Protein AF-A0A396GZ53-F1 (afdb_monomer_lite)

pLDDT: mean 73.17, std 22.48, range [26.58, 95.31]

Foldseek 3Di:
DDDDPPPPCPDCVVVVPDPLDPPPPQDDDDDDDPRFGKDWLQDEPQKTWIWTDDCFKIWIWIARSVVRDIDDTFEMDTDNADKHKHWYADPVVRWIKMWIAGPVVRWIWMDTPVVSYIDTDDHDPPPPPPPDD

Radius of gyration: 17.31 Å; chains: 1; bounding box: 34×43×54 Å

Organism: Medicago truncatula (NCBI:txid3880)

Sequence (133 aa):
MNSRLMVNYLPISSLVGHSLITLGNNHILNEEEEEDRFFIVGSCNGLVCLVGNSDLERWLYFYIPATRTLSKKLGTFTDKYRNMFGFGYDTLTDTYKVVNFCATSRDARIFSLGDNIWKSIPSFPDNLSSTTN

InterPro domains:
  IPR052361 F-box domain-containing protein [PTHR31790] (30-121)

Structure (mmCIF, N/CA/C/O backbone):
data_AF-A0A396GZ53-F1
#
_entry.id   AF-A0A396GZ53-F1
#
loop_
_atom_site.group_PDB
_atom_site.id
_atom_site.type_symbol
_atom_site.label_atom_id
_atom_site.label_alt_id
_atom_site.label_comp_id
_atom_site.label_asym_id
_atom_site.label_entity_id
_atom_site.label_seq_id
_atom_site.pdbx_PDB_ins_code
_atom_site.Cartn_x
_atom_site.Cartn_y
_atom_site.Cartn_z
_atom_site.occupancy
_atom_site.B_iso_or_equiv
_atom_site.auth_seq_id
_atom_site.auth_comp_id
_atom_site.auth_asym_id
_atom_site.auth_atom_id
_atom_site.pdbx_PDB_model_num
ATOM 1 N N . MET A 1 1 ? -13.530 -20.939 -12.891 1.00 34.03 1 MET A N 1
ATOM 2 C CA . MET A 1 1 ? -14.055 -20.014 -11.863 1.00 34.03 1 MET A CA 1
ATOM 3 C C . MET A 1 1 ? -13.359 -18.681 -12.069 1.00 34.03 1 MET A C 1
ATOM 5 O O . MET A 1 1 ? -12.167 -18.598 -11.823 1.00 34.03 1 MET A O 1
ATOM 9 N N . ASN A 1 2 ? -14.062 -17.694 -12.627 1.00 28.33 2 ASN A N 1
ATOM 10 C CA . ASN A 1 2 ? -13.490 -16.393 -12.985 1.00 28.33 2 ASN A CA 1
ATOM 11 C C . ASN A 1 2 ? -13.714 -15.415 -11.827 1.00 28.33 2 ASN A C 1
ATOM 13 O O . ASN A 1 2 ? -14.823 -14.907 -11.662 1.00 28.33 2 ASN A O 1
ATOM 17 N N . SER A 1 3 ? -12.687 -15.166 -11.017 1.00 30.52 3 SER A N 1
ATOM 18 C CA . SER A 1 3 ? -12.694 -14.101 -10.014 1.00 30.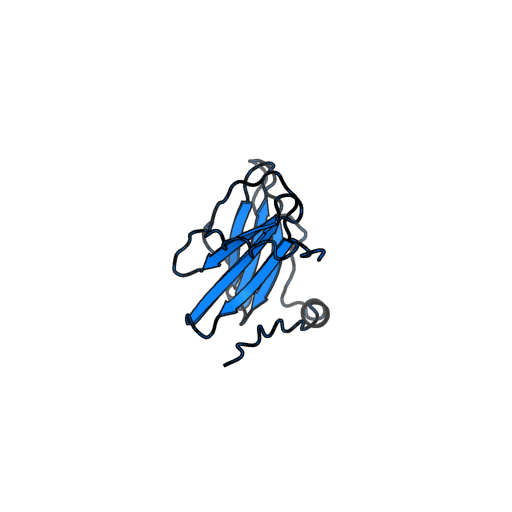52 3 SER A CA 1
ATOM 19 C C . SER A 1 3 ? -12.622 -12.748 -10.727 1.00 30.52 3 SER A C 1
ATOM 21 O O . SER A 1 3 ? -11.582 -12.329 -11.229 1.00 30.52 3 SER A O 1
ATOM 23 N N . ARG A 1 4 ? -13.769 -12.068 -10.824 1.00 26.58 4 ARG A N 1
ATOM 24 C CA . ARG A 1 4 ? -13.847 -10.679 -11.285 1.00 26.58 4 ARG A CA 1
ATOM 25 C C . ARG A 1 4 ? -13.235 -9.777 -10.213 1.00 26.58 4 ARG A C 1
ATOM 27 O O . ARG A 1 4 ? -13.802 -9.647 -9.133 1.00 26.58 4 ARG A O 1
ATOM 34 N N . LEU A 1 5 ? -12.127 -9.112 -10.535 1.00 30.83 5 LEU A N 1
ATOM 35 C CA . LEU A 1 5 ? -11.727 -7.872 -9.868 1.00 30.83 5 LEU A CA 1
ATOM 36 C C . LEU A 1 5 ? -12.853 -6.851 -10.094 1.00 30.83 5 LEU A C 1
ATOM 38 O O . LEU A 1 5 ? -12.938 -6.244 -11.160 1.00 30.83 5 LEU A O 1
ATOM 42 N N . MET A 1 6 ? -13.760 -6.690 -9.127 1.00 31.52 6 MET A N 1
ATOM 43 C CA . MET A 1 6 ? -14.678 -5.550 -9.117 1.00 31.52 6 MET A CA 1
ATOM 44 C C . MET A 1 6 ? -13.874 -4.312 -8.729 1.00 31.52 6 MET A C 1
ATOM 46 O O . MET A 1 6 ? -13.838 -3.907 -7.570 1.00 31.52 6 MET A O 1
ATOM 50 N N . VAL A 1 7 ? -13.215 -3.705 -9.716 1.00 36.62 7 VAL A N 1
ATOM 51 C CA . VAL A 1 7 ? -12.766 -2.318 -9.606 1.00 36.62 7 VAL A CA 1
ATOM 52 C C . VAL A 1 7 ? -14.024 -1.464 -9.719 1.00 36.62 7 VAL A C 1
ATOM 54 O O . VAL A 1 7 ? -14.413 -1.023 -10.798 1.00 36.62 7 VAL A O 1
ATOM 57 N N . ASN A 1 8 ? -14.736 -1.318 -8.603 1.00 33.72 8 ASN A N 1
ATOM 58 C CA . ASN A 1 8 ? -15.844 -0.384 -8.510 1.00 33.72 8 ASN A CA 1
ATOM 59 C C . ASN A 1 8 ? -15.255 1.025 -8.577 1.00 33.72 8 ASN A C 1
ATOM 61 O O . ASN A 1 8 ? -14.900 1.612 -7.559 1.00 33.72 8 ASN A O 1
ATOM 65 N N . TYR A 1 9 ? -15.157 1.565 -9.791 1.00 40.50 9 TYR A N 1
ATOM 66 C CA . TYR A 1 9 ? -15.019 2.995 -10.031 1.00 40.50 9 TYR A CA 1
ATOM 67 C C . TYR A 1 9 ? -16.321 3.689 -9.601 1.00 40.50 9 TYR A C 1
ATOM 69 O O . TYR A 1 9 ? -17.083 4.175 -10.432 1.00 40.50 9 TYR A O 1
ATOM 77 N N . LEU A 1 10 ? -16.623 3.712 -8.300 1.00 41.47 10 LEU A N 1
ATOM 78 C CA . LEU A 1 10 ? -17.539 4.722 -7.788 1.00 41.47 10 LEU A CA 1
ATOM 79 C C . LEU A 1 10 ? -16.769 6.042 -7.827 1.00 41.47 10 LEU A C 1
ATOM 81 O O . LEU A 1 10 ? -15.670 6.125 -7.269 1.00 41.47 10 LEU A O 1
ATOM 85 N N . PRO A 1 11 ? -17.274 7.052 -8.552 1.00 43.06 11 PRO A N 1
ATOM 86 C CA . PRO A 1 11 ? -16.510 8.249 -8.796 1.00 43.06 11 PRO A CA 1
ATOM 87 C C . PRO A 1 11 ? -16.363 8.977 -7.464 1.00 43.06 11 PRO A C 1
ATOM 89 O O . PRO A 1 11 ? -17.338 9.330 -6.799 1.00 43.06 11 PRO A O 1
ATOM 92 N N . ILE A 1 12 ? -15.106 9.210 -7.097 1.00 51.09 12 ILE A N 1
ATOM 93 C CA . ILE A 1 12 ? -14.666 10.020 -5.956 1.00 51.09 12 ILE A CA 1
ATOM 94 C C . ILE A 1 12 ? -15.432 11.361 -5.891 1.00 51.09 12 ILE A C 1
ATOM 96 O O . ILE A 1 12 ? -15.621 11.903 -4.806 1.00 51.09 12 ILE A O 1
ATOM 100 N N . SER A 1 13 ? -15.978 11.850 -7.012 1.00 44.47 13 SER A N 1
ATOM 101 C CA . SER A 1 13 ? -16.821 13.049 -7.078 1.00 44.47 13 SER A CA 1
ATOM 102 C C . SER A 1 13 ? -18.039 13.028 -6.145 1.00 44.47 13 SER A C 1
ATOM 104 O O . SER A 1 13 ? -18.367 14.070 -5.584 1.00 44.47 13 SER A O 1
ATOM 106 N N . SER A 1 14 ? -18.682 11.875 -5.908 1.00 44.75 14 SER A N 1
ATOM 107 C CA . SER A 1 14 ? -19.825 11.806 -4.980 1.00 44.75 14 SER A CA 1
ATOM 108 C C . SER A 1 14 ? -19.403 11.925 -3.513 1.00 44.75 14 SER A C 1
ATOM 110 O O . SER A 1 14 ? -20.210 12.332 -2.681 1.00 44.75 14 SER A O 1
ATOM 112 N N . LEU A 1 15 ? -18.154 11.573 -3.191 1.00 46.69 15 LEU A N 1
ATOM 113 C CA . LEU A 1 15 ? -17.593 11.674 -1.842 1.00 46.69 15 LEU A CA 1
ATOM 114 C C . LEU A 1 15 ? -17.025 13.076 -1.568 1.00 46.69 15 LEU A C 1
ATOM 116 O O . LEU A 1 15 ? -17.047 13.534 -0.433 1.00 46.69 15 LEU A O 1
ATOM 120 N N . VAL A 1 16 ? -16.564 13.768 -2.615 1.00 51.94 16 VAL A N 1
ATOM 121 C CA . VAL A 1 16 ? -16.063 15.154 -2.558 1.00 51.94 16 VAL A CA 1
ATOM 122 C C . VAL A 1 16 ? -17.197 16.169 -2.333 1.00 51.94 16 VAL A C 1
ATOM 124 O O . VAL A 1 16 ? -16.957 17.245 -1.796 1.00 51.94 16 VAL A O 1
ATOM 127 N N . GLY A 1 17 ? -18.443 15.830 -2.686 1.00 42.44 17 GLY A N 1
ATOM 128 C CA . GLY A 1 17 ? -19.607 16.710 -2.513 1.00 42.44 17 GLY A CA 1
ATOM 129 C C . GLY A 1 17 ? -20.157 16.813 -1.084 1.00 42.44 17 GLY A C 1
ATOM 130 O O . GLY A 1 17 ? -20.976 17.688 -0.815 1.00 42.44 17 GLY A O 1
ATOM 131 N N . HIS A 1 18 ? -19.733 15.946 -0.159 1.00 41.75 18 HIS A N 1
ATOM 132 C CA . HIS A 1 18 ? -20.178 15.973 1.234 1.00 41.75 18 HIS A CA 1
ATOM 133 C C . HIS A 1 18 ? -18.996 16.277 2.156 1.00 41.75 18 HIS A C 1
ATOM 135 O O . HIS A 1 18 ? -18.033 15.519 2.238 1.00 41.75 18 HIS A O 1
ATOM 141 N N . SER A 1 19 ? -19.115 17.381 2.894 1.00 46.03 19 SER A N 1
ATOM 142 C CA . SER A 1 19 ? -18.125 17.989 3.798 1.00 46.03 19 SER A CA 1
ATOM 143 C C . SER A 1 19 ? -17.716 17.137 5.025 1.00 46.03 19 SER A C 1
ATOM 145 O O . SER A 1 19 ? -17.343 17.683 6.061 1.00 46.03 19 SER A O 1
ATOM 147 N N . LEU A 1 20 ? -17.790 15.804 4.943 1.00 39.72 20 LEU A N 1
ATOM 148 C CA . LEU A 1 20 ? -17.333 14.861 5.973 1.00 39.72 20 LEU A CA 1
ATOM 149 C C . LEU A 1 20 ? -15.912 14.339 5.721 1.00 39.72 20 LEU A C 1
ATOM 151 O O . LEU A 1 20 ? -15.305 13.769 6.625 1.00 39.72 20 LEU A O 1
ATOM 155 N N . ILE A 1 21 ? -15.361 14.571 4.528 1.00 44.41 21 ILE A N 1
ATOM 156 C CA . ILE A 1 21 ? -13.944 14.358 4.233 1.00 44.41 21 ILE A CA 1
ATOM 157 C C . ILE A 1 21 ? -13.369 15.721 3.873 1.00 44.41 21 ILE A C 1
ATOM 159 O O . ILE A 1 21 ? -13.315 16.104 2.706 1.00 44.41 21 ILE A O 1
ATOM 163 N N . THR A 1 22 ? -12.945 16.477 4.885 1.00 34.84 22 THR A N 1
ATOM 164 C CA . THR A 1 22 ? -11.983 17.552 4.649 1.00 34.84 22 THR A CA 1
ATOM 165 C C . THR A 1 22 ? -10.693 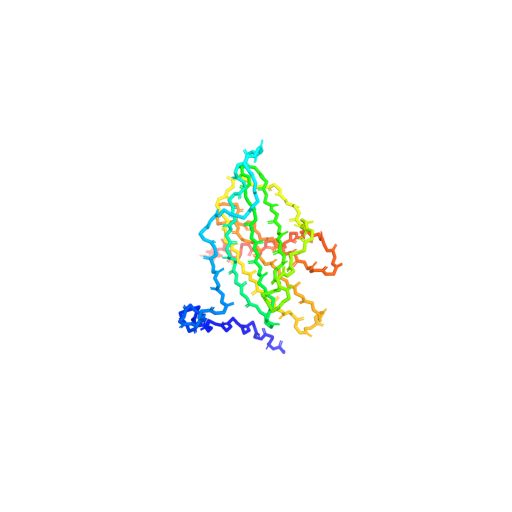16.868 4.223 1.00 34.84 22 THR A C 1
ATOM 167 O O . THR A 1 22 ? -9.893 16.434 5.049 1.00 34.84 22 THR A O 1
ATOM 170 N N . LEU A 1 23 ? -10.537 16.692 2.917 1.00 44.12 23 LEU A N 1
ATOM 171 C CA . LEU A 1 23 ? -9.266 16.389 2.289 1.00 44.12 23 LEU A CA 1
ATOM 172 C C . LEU A 1 23 ? -8.397 17.622 2.539 1.00 44.12 23 LEU A C 1
ATOM 174 O O . LEU A 1 23 ? -8.460 18.602 1.802 1.00 44.12 23 LEU A O 1
ATOM 178 N N . GLY A 1 24 ? -7.696 17.623 3.674 1.00 37.19 24 GLY A N 1
ATOM 179 C CA . GLY A 1 24 ? -6.707 18.643 3.973 1.00 37.19 24 GLY A CA 1
ATOM 180 C C . GLY A 1 24 ? -5.737 18.686 2.804 1.00 37.19 24 GLY A C 1
ATOM 181 O O . GLY A 1 24 ? -5.177 17.653 2.438 1.00 37.19 24 GLY A O 1
ATOM 182 N N . ASN A 1 25 ? -5.620 19.855 2.179 1.00 39.91 25 ASN A N 1
ATOM 183 C CA . ASN A 1 25 ? -4.645 20.127 1.133 1.00 39.91 25 ASN A CA 1
ATOM 184 C C . ASN A 1 25 ? -3.291 19.539 1.539 1.00 39.91 25 ASN A C 1
ATOM 186 O O . ASN A 1 25 ? -2.727 20.023 2.509 1.00 39.91 25 ASN A O 1
ATOM 190 N N . ASN A 1 26 ? -2.831 18.515 0.813 1.00 46.03 26 ASN A N 1
ATOM 191 C CA . ASN A 1 26 ? -1.462 18.028 0.564 1.00 46.03 26 ASN A CA 1
ATOM 192 C C . ASN A 1 26 ? -0.385 18.044 1.676 1.00 46.03 26 ASN A C 1
ATOM 194 O O . ASN A 1 26 ? 0.746 17.675 1.394 1.00 46.03 26 ASN A O 1
ATOM 198 N N . HIS A 1 27 ? -0.697 18.407 2.912 1.00 44.50 27 HIS A N 1
ATOM 199 C CA . HIS A 1 27 ? 0.249 18.597 4.003 1.00 44.50 27 HIS A CA 1
ATOM 200 C C . HIS A 1 27 ? -0.362 17.980 5.252 1.00 44.50 27 HIS A C 1
ATOM 202 O O . HIS A 1 27 ? -1.065 18.629 6.026 1.00 44.50 27 HIS A O 1
ATOM 208 N N . ILE A 1 28 ? -0.149 16.681 5.424 1.00 46.78 28 ILE A N 1
ATOM 209 C CA . ILE A 1 28 ? -0.388 16.035 6.706 1.00 46.78 28 ILE A CA 1
ATOM 210 C C . ILE A 1 28 ? 0.990 15.589 7.185 1.00 46.78 28 ILE A C 1
ATOM 212 O O . ILE A 1 28 ? 1.581 14.706 6.572 1.00 46.78 28 ILE A O 1
ATOM 216 N N . LEU A 1 29 ? 1.415 16.223 8.288 1.00 38.41 29 LEU A N 1
ATOM 217 C CA . LEU A 1 29 ? 2.580 15.988 9.161 1.00 38.41 29 LEU A CA 1
ATOM 218 C C . LEU A 1 29 ? 3.767 16.975 8.998 1.00 38.41 29 LEU A C 1
ATOM 220 O O . LEU A 1 29 ? 4.655 16.756 8.196 1.00 38.41 29 LEU A O 1
ATOM 224 N N . ASN A 1 30 ? 3.727 18.027 9.834 1.00 34.34 30 ASN A N 1
ATOM 225 C CA . ASN A 1 30 ? 4.785 18.813 10.510 1.00 34.34 30 ASN A CA 1
ATOM 226 C C . ASN A 1 30 ? 6.059 19.308 9.773 1.00 34.34 30 ASN A C 1
ATOM 228 O O . ASN A 1 30 ? 6.765 18.575 9.100 1.00 34.34 30 ASN A O 1
ATOM 232 N N . GLU A 1 31 ? 6.387 20.574 10.057 1.00 44.50 31 GLU A N 1
ATOM 233 C CA . GLU A 1 31 ? 7.375 21.485 9.445 1.00 44.50 31 GLU A CA 1
ATOM 234 C C . GLU A 1 31 ? 8.885 21.177 9.615 1.00 44.50 31 GLU A C 1
ATOM 236 O O . GLU A 1 31 ? 9.677 22.087 9.387 1.00 44.50 31 GLU A O 1
ATOM 241 N N . GLU A 1 32 ? 9.352 19.973 9.974 1.00 46.44 32 GLU A N 1
ATOM 242 C CA . GLU A 1 32 ? 10.795 19.819 10.302 1.00 46.44 32 GLU A CA 1
ATOM 243 C C . GLU A 1 32 ? 11.619 18.714 9.624 1.00 46.44 32 GLU A C 1
ATOM 245 O O . GLU A 1 32 ? 12.840 18.792 9.706 1.00 46.44 32 GLU A O 1
ATOM 250 N N . GLU A 1 33 ? 11.072 17.774 8.852 1.00 45.31 33 GLU A N 1
ATOM 251 C CA . GLU A 1 33 ? 11.907 16.853 8.050 1.00 45.31 33 GLU A CA 1
ATOM 252 C C . GLU A 1 33 ? 11.229 16.579 6.697 1.00 45.31 33 GLU A C 1
ATOM 254 O O . GLU A 1 33 ? 10.009 16.476 6.660 1.00 45.31 33 GLU A O 1
ATOM 259 N N . GLU A 1 34 ? 12.017 16.568 5.606 1.00 47.72 34 GLU A N 1
ATOM 260 C CA . GLU A 1 34 ? 11.646 16.397 4.180 1.00 47.72 34 GLU A CA 1
ATOM 261 C C . GLU A 1 34 ? 10.154 16.136 3.888 1.00 47.72 34 GLU A C 1
ATOM 263 O O . GLU A 1 34 ? 9.623 15.091 4.244 1.00 47.72 34 GLU A O 1
ATOM 268 N N . GLU A 1 35 ? 9.491 17.064 3.180 1.00 53.16 35 GLU A N 1
ATOM 269 C CA . GLU A 1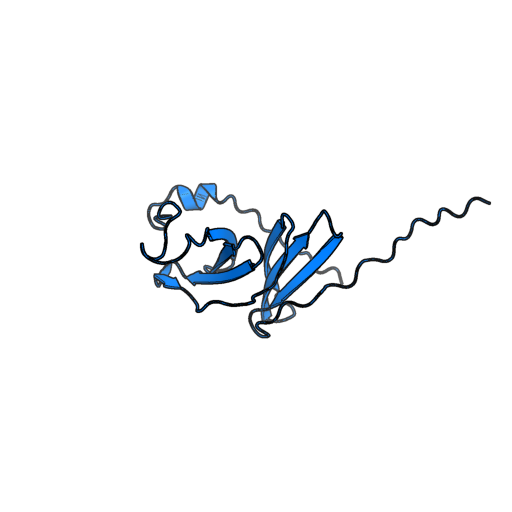 35 ? 8.065 16.978 2.823 1.00 53.16 35 GLU A CA 1
ATOM 270 C C . GLU A 1 35 ? 7.701 15.660 2.116 1.00 53.16 35 GLU A C 1
ATOM 272 O O . GLU A 1 35 ? 7.735 15.533 0.885 1.00 53.16 35 GLU A O 1
ATOM 277 N N . ASP A 1 36 ? 7.270 14.682 2.904 1.00 56.50 36 ASP A N 1
ATOM 278 C CA . ASP A 1 36 ? 6.704 13.442 2.410 1.00 56.50 36 ASP A CA 1
ATOM 279 C C . ASP A 1 36 ? 5.396 13.747 1.670 1.00 56.50 36 ASP A C 1
ATOM 281 O O . ASP A 1 36 ? 4.344 14.015 2.255 1.00 56.50 36 ASP A O 1
ATOM 285 N N . ARG A 1 37 ? 5.439 13.697 0.335 1.00 72.12 37 ARG A N 1
ATOM 286 C CA . ARG A 1 37 ? 4.239 13.891 -0.486 1.00 72.12 37 ARG A CA 1
ATOM 287 C C . ARG A 1 37 ? 3.373 12.642 -0.439 1.00 72.12 37 ARG A C 1
ATOM 289 O O . ARG A 1 37 ? 3.781 11.571 -0.897 1.00 72.12 37 ARG A O 1
ATOM 296 N N . PHE A 1 38 ? 2.148 12.807 0.049 1.00 80.94 38 PHE A N 1
ATOM 297 C CA . PHE A 1 38 ? 1.138 11.756 0.065 1.00 80.94 38 PHE A CA 1
ATOM 298 C C . PHE A 1 38 ? 0.194 11.845 -1.129 1.00 80.94 38 PHE A C 1
ATOM 300 O O . PHE A 1 38 ? -0.271 12.920 -1.503 1.00 80.94 38 PHE A O 1
ATOM 307 N N . PHE A 1 39 ? -0.152 10.687 -1.684 1.00 84.25 39 PHE A N 1
ATOM 308 C CA . PHE A 1 39 ? -1.167 10.554 -2.723 1.00 84.25 39 PHE A CA 1
ATOM 309 C C . PHE A 1 39 ? -2.212 9.523 -2.308 1.00 84.25 39 PHE A C 1
ATOM 311 O O . PHE A 1 39 ? -1.881 8.464 -1.775 1.00 84.25 39 PHE A O 1
ATOM 318 N N . ILE A 1 40 ? -3.484 9.812 -2.582 1.00 88.12 40 ILE A N 1
ATOM 319 C CA . ILE A 1 40 ? -4.562 8.839 -2.399 1.00 88.12 40 ILE A CA 1
ATOM 320 C C . ILE A 1 40 ? -4.506 7.832 -3.543 1.00 88.12 40 ILE A C 1
ATOM 322 O O . ILE A 1 40 ? -4.596 8.206 -4.710 1.00 88.12 40 ILE A O 1
ATOM 326 N N . VAL A 1 41 ? -4.413 6.549 -3.199 1.00 90.25 41 VAL A N 1
ATOM 327 C CA . VAL A 1 41 ? -4.560 5.451 -4.164 1.00 90.25 41 VAL A CA 1
ATOM 328 C C . VAL A 1 41 ? -6.036 5.188 -4.440 1.00 90.25 41 VAL A C 1
ATOM 330 O O . VAL A 1 41 ? -6.445 5.012 -5.583 1.00 90.25 41 VAL A O 1
ATOM 333 N N . GLY A 1 42 ? -6.841 5.153 -3.379 1.00 88.06 42 GLY A N 1
ATOM 334 C CA . GLY A 1 42 ? -8.271 4.884 -3.450 1.00 88.06 42 GLY A CA 1
ATOM 335 C C . GLY A 1 42 ? -8.857 4.555 -2.083 1.00 88.06 42 GLY A C 1
ATOM 336 O O . GLY A 1 42 ? -8.169 4.609 -1.062 1.00 88.06 42 GLY A O 1
ATOM 337 N N . SER A 1 43 ? -10.134 4.188 -2.068 1.00 91.12 43 SER A N 1
ATOM 338 C CA . SER A 1 43 ? -10.839 3.741 -0.870 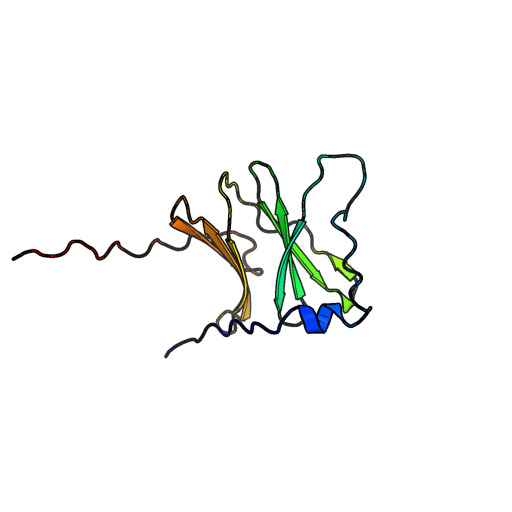1.00 91.12 43 SER A CA 1
ATOM 339 C C . SER A 1 43 ? -11.571 2.424 -1.116 1.00 91.12 43 SER A C 1
ATOM 341 O O . SER A 1 43 ? -11.949 2.100 -2.240 1.00 91.12 43 SER A O 1
ATOM 343 N N . CYS A 1 44 ? -11.749 1.639 -0.058 1.00 92.38 44 CYS A N 1
ATOM 344 C CA . CYS A 1 44 ? -12.446 0.362 -0.086 1.00 92.38 44 CYS A CA 1
ATOM 345 C C . CYS A 1 44 ? -13.032 0.096 1.304 1.00 92.38 44 CYS A C 1
ATOM 347 O O . CYS A 1 44 ? -12.306 0.170 2.292 1.00 92.38 44 CYS A O 1
ATOM 349 N N . ASN A 1 45 ? -14.341 -0.173 1.393 1.00 92.06 45 ASN A N 1
ATOM 350 C CA . ASN A 1 45 ? -15.039 -0.508 2.647 1.00 92.06 45 ASN A CA 1
ATOM 351 C C . ASN A 1 45 ? -14.778 0.477 3.812 1.00 92.06 45 ASN A C 1
ATOM 353 O O . ASN A 1 45 ? -14.634 0.079 4.964 1.00 92.06 45 ASN A O 1
ATOM 357 N N . GLY A 1 46 ? -14.693 1.779 3.513 1.00 88.25 46 GLY A N 1
ATOM 358 C CA . GLY A 1 46 ? -14.434 2.824 4.513 1.00 88.25 46 GLY A CA 1
ATOM 359 C C . GLY A 1 46 ? -12.961 3.004 4.905 1.00 88.25 46 GLY A C 1
ATOM 360 O O . GLY A 1 46 ? -12.651 3.929 5.653 1.00 88.25 46 GLY A O 1
ATOM 361 N N . LEU A 1 47 ? -12.052 2.182 4.373 1.00 92.12 47 LEU A N 1
ATOM 362 C CA . LEU A 1 47 ? -10.606 2.344 4.498 1.00 92.12 47 LEU A CA 1
ATOM 363 C C . LEU A 1 47 ? -10.066 3.127 3.296 1.00 92.12 47 LEU A C 1
ATOM 365 O O . LEU A 1 47 ? -10.423 2.838 2.155 1.00 92.12 47 LEU A O 1
ATOM 369 N N . VAL A 1 48 ? -9.204 4.111 3.530 1.00 93.44 48 VAL A N 1
ATOM 370 C CA . VAL A 1 48 ? -8.512 4.886 2.490 1.00 93.44 48 VAL A CA 1
ATOM 371 C C . VAL A 1 48 ? -7.049 4.463 2.453 1.00 93.44 48 VAL A C 1
ATOM 373 O O . VAL A 1 48 ? -6.397 4.403 3.493 1.00 93.44 48 VAL A O 1
ATOM 376 N N . CYS A 1 49 ? -6.527 4.181 1.262 1.00 94.00 49 CYS A N 1
ATOM 377 C CA . CYS A 1 49 ? -5.120 3.865 1.045 1.00 94.00 49 CYS A CA 1
ATOM 378 C C . CYS A 1 49 ? -4.368 5.107 0.566 1.00 94.00 49 CYS A C 1
ATOM 380 O O . CYS A 1 49 ? -4.740 5.726 -0.436 1.00 94.00 49 CYS A O 1
ATOM 382 N N . LEU A 1 50 ? -3.280 5.426 1.260 1.00 92.88 50 LEU A N 1
ATOM 383 C CA . LEU A 1 50 ? -2.370 6.521 0.952 1.00 92.88 50 LEU A CA 1
ATOM 384 C C . LEU A 1 50 ? -0.995 5.947 0.603 1.00 92.88 50 LEU A C 1
ATOM 386 O O . LEU A 1 50 ? -0.552 4.977 1.218 1.00 92.88 50 LEU A O 1
ATOM 390 N N . VAL A 1 51 ? -0.313 6.569 -0.353 1.00 90.50 51 VAL A N 1
ATOM 391 C CA . VAL A 1 51 ? 1.090 6.293 -0.675 1.00 90.50 51 VAL A CA 1
ATOM 392 C C . VAL A 1 51 ? 1.911 7.516 -0.316 1.00 90.50 51 VAL A C 1
ATOM 394 O O . VAL A 1 51 ? 1.659 8.596 -0.848 1.00 90.50 51 VAL A O 1
ATOM 397 N N . GLY A 1 52 ? 2.882 7.333 0.571 1.00 89.12 52 GLY A N 1
ATOM 398 C CA . GLY A 1 52 ? 3.947 8.298 0.807 1.00 89.12 52 GLY A CA 1
ATOM 399 C C . GLY A 1 52 ? 5.087 8.096 -0.177 1.00 89.12 52 GLY A C 1
ATOM 400 O O . GLY A 1 52 ? 5.319 6.972 -0.648 1.00 89.12 52 GLY A O 1
ATOM 401 N N . ASN A 1 53 ? 5.758 9.192 -0.524 1.00 83.44 53 ASN A N 1
ATOM 402 C CA . ASN A 1 53 ? 6.797 9.149 -1.526 1.00 83.44 53 ASN A CA 1
ATOM 403 C C . ASN A 1 53 ? 8.047 10.003 -1.257 1.00 83.44 53 ASN A C 1
ATOM 405 O O . ASN A 1 53 ? 7.989 11.229 -1.306 1.00 83.44 53 ASN A O 1
ATOM 409 N N . SER A 1 54 ? 9.153 9.266 -1.220 1.00 84.06 54 SER A N 1
ATOM 410 C CA . SER A 1 54 ? 10.559 9.557 -1.485 1.00 84.06 54 SER A CA 1
ATOM 411 C C . SER A 1 54 ? 10.987 10.034 -2.883 1.00 84.06 54 SER A C 1
ATOM 413 O O . SER A 1 54 ? 10.242 9.942 -3.857 1.00 84.06 54 SER A O 1
ATOM 415 N N . ASP A 1 55 ? 12.271 10.335 -3.066 1.00 80.69 55 ASP A N 1
ATOM 416 C CA . ASP A 1 55 ? 12.903 10.187 -4.389 1.00 80.69 55 ASP A CA 1
ATOM 417 C C . ASP A 1 55 ? 13.194 8.713 -4.714 1.00 80.69 55 ASP A C 1
ATOM 419 O O . ASP A 1 55 ? 13.185 8.308 -5.878 1.00 80.69 55 ASP A O 1
ATOM 423 N N . LEU A 1 56 ? 13.434 7.894 -3.684 1.00 83.69 56 LEU A N 1
ATOM 424 C CA . LEU A 1 56 ? 13.859 6.496 -3.826 1.00 83.69 56 LEU A CA 1
ATOM 425 C C . LEU A 1 56 ? 12.963 5.498 -3.094 1.00 83.69 56 LEU A C 1
ATOM 427 O O . LEU A 1 56 ? 13.041 4.301 -3.376 1.00 83.69 56 LEU A O 1
ATOM 431 N N . GLU A 1 57 ? 12.147 5.963 -2.150 1.00 88.38 57 GLU A N 1
ATOM 432 C CA . GLU A 1 57 ? 11.364 5.113 -1.260 1.00 88.38 57 GLU A CA 1
ATOM 433 C C . GLU A 1 57 ? 9.865 5.381 -1.406 1.00 88.38 57 GLU A C 1
ATOM 435 O O . GLU A 1 57 ? 9.410 6.513 -1.540 1.00 88.38 57 GLU A O 1
ATOM 440 N N . ARG A 1 58 ? 9.073 4.316 -1.358 1.00 89.62 58 ARG A N 1
ATOM 441 C CA . ARG A 1 58 ? 7.613 4.356 -1.317 1.00 89.62 58 ARG A CA 1
ATOM 442 C C . ARG A 1 58 ? 7.145 3.613 -0.079 1.00 89.62 58 ARG A C 1
ATOM 444 O O . ARG A 1 58 ? 7.715 2.577 0.263 1.00 89.62 58 ARG A O 1
ATOM 451 N N . TRP A 1 59 ? 6.078 4.090 0.548 1.00 92.19 59 TRP A N 1
ATOM 452 C CA . TRP A 1 59 ? 5.418 3.384 1.647 1.00 92.19 59 TRP A CA 1
ATOM 453 C C . TRP A 1 59 ? 3.921 3.654 1.671 1.00 92.19 59 TRP A C 1
ATOM 455 O O . TRP A 1 59 ? 3.413 4.537 0.980 1.00 92.19 59 TRP A O 1
ATOM 465 N N . LEU A 1 60 ? 3.210 2.867 2.468 1.00 93.69 60 LEU A N 1
ATOM 466 C CA . LEU A 1 60 ? 1.764 2.900 2.587 1.00 93.69 60 LEU A CA 1
ATOM 467 C C . LEU A 1 60 ? 1.326 3.423 3.951 1.00 93.69 60 LEU A C 1
ATOM 469 O O . LEU A 1 60 ? 1.939 3.131 4.981 1.00 93.69 60 LEU A O 1
ATOM 473 N N . TYR A 1 61 ? 0.193 4.112 3.942 1.00 93.25 61 TYR A N 1
ATOM 474 C CA . TYR A 1 61 ? -0.633 4.327 5.119 1.00 93.25 61 TYR A CA 1
ATOM 475 C C . TYR A 1 61 ? -2.074 3.934 4.813 1.00 93.25 61 TYR A C 1
ATOM 477 O O . TYR A 1 61 ? -2.572 4.142 3.704 1.00 93.25 61 TYR A O 1
ATOM 485 N N . PHE A 1 62 ? -2.763 3.420 5.824 1.00 93.31 62 PHE A N 1
ATOM 486 C CA . PHE A 1 62 ? -4.209 3.297 5.804 1.00 93.31 62 PHE A CA 1
ATOM 487 C C . PHE A 1 62 ? -4.833 4.334 6.721 1.00 93.31 62 PHE A C 1
ATOM 489 O O . PHE A 1 62 ? -4.379 4.553 7.842 1.00 93.31 62 PHE A O 1
ATOM 496 N N . TYR A 1 63 ? -5.893 4.960 6.233 1.00 90.81 63 TYR A N 1
ATOM 497 C CA . TYR A 1 63 ? -6.635 5.977 6.950 1.00 90.81 63 TYR A CA 1
ATOM 498 C C . TYR A 1 63 ? -8.101 5.570 7.065 1.00 90.81 63 TYR A C 1
ATOM 500 O O . TYR A 1 63 ? -8.723 5.190 6.074 1.00 90.81 63 TYR A O 1
ATOM 508 N N . ILE A 1 64 ? -8.653 5.655 8.274 1.00 90.31 64 ILE A N 1
ATOM 509 C CA . ILE A 1 64 ? -10.078 5.458 8.549 1.00 90.31 64 ILE A CA 1
ATOM 510 C C . ILE A 1 64 ? -10.687 6.844 8.804 1.00 90.31 64 ILE A C 1
ATOM 512 O O . ILE A 1 64 ? -10.517 7.380 9.904 1.00 90.31 64 ILE A O 1
ATOM 516 N N . PRO A 1 65 ? -11.414 7.443 7.837 1.00 84.75 65 PRO A N 1
ATOM 517 C CA . PRO A 1 65 ? -11.970 8.788 7.997 1.00 84.75 65 PRO A CA 1
ATOM 518 C C . PRO A 1 65 ? -12.948 8.901 9.167 1.00 84.75 65 PRO A C 1
ATOM 520 O O . PRO A 1 65 ? -12.930 9.892 9.894 1.00 84.75 65 PRO A O 1
ATOM 523 N N . ALA A 1 66 ? -13.757 7.859 9.390 1.00 83.94 66 ALA A N 1
ATOM 524 C CA . ALA A 1 66 ? -14.782 7.838 10.434 1.00 83.94 66 ALA A CA 1
ATOM 525 C C . ALA A 1 66 ? -14.205 8.004 11.850 1.00 83.94 66 ALA A C 1
ATOM 527 O O . ALA A 1 66 ? -14.822 8.641 12.697 1.00 83.94 66 ALA A O 1
ATOM 528 N N . THR A 1 67 ? -13.012 7.461 12.098 1.00 85.12 67 THR A N 1
ATOM 529 C CA . THR A 1 67 ? -12.327 7.539 13.397 1.00 85.12 67 THR A CA 1
ATOM 530 C C . THR A 1 67 ? -11.130 8.485 13.372 1.00 85.12 67 THR A C 1
ATOM 532 O O . THR A 1 67 ? -10.428 8.613 14.373 1.00 85.12 67 THR A O 1
ATOM 535 N N . ARG A 1 68 ? -10.871 9.133 12.227 1.00 85.06 68 ARG A N 1
ATOM 536 C CA . ARG A 1 68 ? -9.676 9.947 11.956 1.00 85.06 68 ARG A CA 1
ATOM 537 C C . ARG A 1 68 ? -8.374 9.230 12.329 1.00 85.06 68 ARG A C 1
ATOM 539 O O . ARG A 1 68 ? -7.427 9.851 12.799 1.00 85.06 68 ARG A O 1
ATOM 546 N N . THR A 1 69 ? -8.329 7.914 12.136 1.00 87.12 69 THR A N 1
ATOM 547 C CA . THR A 1 69 ? -7.186 7.084 12.530 1.00 87.12 69 THR A CA 1
ATOM 548 C C . THR A 1 69 ? -6.281 6.837 11.337 1.00 87.12 69 THR A C 1
ATOM 550 O O . THR A 1 69 ? -6.739 6.341 10.309 1.00 87.12 69 THR A O 1
ATOM 553 N N . LEU A 1 70 ? -4.996 7.150 11.492 1.00 89.50 70 LEU A N 1
ATOM 554 C CA . LEU A 1 70 ? -3.942 6.809 10.545 1.00 89.50 70 LEU A CA 1
ATOM 555 C C . LEU A 1 70 ? -3.163 5.599 11.073 1.00 89.50 70 LEU A C 1
ATOM 557 O O . LEU A 1 70 ? -2.860 5.522 12.265 1.00 89.50 70 LEU A O 1
ATOM 561 N N . SER A 1 71 ? -2.848 4.646 10.202 1.00 91.69 71 SER A N 1
ATOM 562 C CA . SER A 1 71 ? -1.976 3.527 10.549 1.00 91.69 71 SER A CA 1
ATOM 563 C C . SER A 1 71 ? -0.538 3.996 10.788 1.00 91.69 71 SER A C 1
ATOM 565 O O . SER A 1 71 ? -0.145 5.100 10.420 1.00 91.69 71 SER A O 1
ATOM 567 N N . LYS A 1 72 ? 0.297 3.108 11.333 1.00 91.62 72 LYS A N 1
ATOM 568 C CA . LYS A 1 72 ? 1.755 3.258 11.210 1.00 91.62 72 LYS A CA 1
ATOM 569 C C . LYS A 1 72 ? 2.174 3.130 9.737 1.00 91.62 72 LYS A C 1
ATOM 571 O O . LYS A 1 72 ? 1.379 2.657 8.923 1.00 91.62 72 LYS A O 1
ATOM 576 N N . LYS A 1 73 ? 3.409 3.526 9.412 1.00 91.12 73 LYS A N 1
ATOM 577 C CA . LYS A 1 73 ? 4.021 3.315 8.091 1.00 91.12 73 LYS A CA 1
ATOM 578 C C . LYS A 1 73 ? 4.064 1.816 7.794 1.00 91.12 73 LYS A C 1
ATOM 580 O O . LYS A 1 73 ? 4.535 1.038 8.622 1.00 91.12 73 LYS A O 1
ATOM 585 N N . LEU A 1 74 ? 3.542 1.418 6.639 1.00 93.00 74 LEU A N 1
ATOM 586 C CA . LEU A 1 74 ? 3.455 0.028 6.194 1.00 93.00 74 LEU A CA 1
ATOM 587 C C . LEU A 1 74 ? 4.169 -0.142 4.862 1.00 93.00 74 LEU A C 1
ATOM 589 O O . LEU A 1 74 ? 4.218 0.793 4.069 1.00 93.00 74 LEU A O 1
ATOM 593 N N . GLY A 1 75 ? 4.646 -1.358 4.591 1.00 89.12 75 GLY A N 1
ATOM 594 C CA . GLY A 1 75 ? 5.052 -1.770 3.250 1.00 89.12 75 GLY A CA 1
ATOM 595 C C . GLY A 1 75 ? 5.983 -0.771 2.577 1.00 89.12 75 GLY A C 1
ATOM 596 O O . GLY A 1 75 ? 5.582 -0.097 1.631 1.00 89.12 75 GLY A O 1
ATOM 597 N N . THR A 1 76 ? 7.218 -0.675 3.052 1.00 91.81 76 THR A N 1
ATO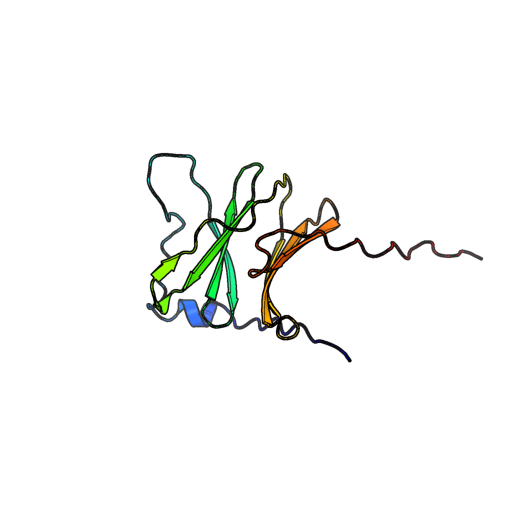M 598 C CA . THR A 1 76 ? 8.241 0.095 2.348 1.00 91.81 76 THR A CA 1
ATOM 599 C C . THR A 1 76 ? 8.762 -0.696 1.152 1.00 91.81 76 THR A C 1
ATOM 601 O O . THR A 1 76 ? 8.985 -1.905 1.245 1.00 91.81 76 THR A O 1
ATOM 604 N N . PHE A 1 77 ? 9.014 -0.015 0.039 1.00 89.88 77 PHE A N 1
ATOM 605 C CA . PHE A 1 77 ? 9.863 -0.531 -1.028 1.00 89.88 77 PHE A CA 1
ATOM 606 C C . PHE A 1 77 ? 10.644 0.589 -1.702 1.00 89.88 77 PHE A C 1
ATOM 608 O O . PHE A 1 77 ? 10.227 1.746 -1.696 1.00 89.88 77 PHE A O 1
ATOM 615 N N . THR A 1 78 ? 11.769 0.232 -2.315 1.00 90.19 78 THR A N 1
ATOM 616 C CA . THR A 1 78 ? 12.540 1.159 -3.136 1.00 90.19 78 THR A CA 1
ATOM 617 C C . THR A 1 78 ? 12.118 1.068 -4.593 1.00 90.19 78 THR A C 1
ATOM 619 O O . THR A 1 78 ? 11.931 -0.028 -5.145 1.00 90.19 78 THR A O 1
ATOM 622 N N . ASP A 1 79 ? 11.952 2.234 -5.208 1.00 83.12 79 ASP A N 1
ATOM 623 C CA . ASP A 1 79 ? 11.693 2.369 -6.633 1.00 83.12 79 ASP A CA 1
ATOM 624 C C . ASP A 1 79 ? 12.085 3.765 -7.123 1.00 83.12 79 ASP A C 1
ATOM 626 O O . ASP A 1 79 ? 11.788 4.772 -6.485 1.00 83.12 79 ASP A O 1
ATOM 630 N N . LYS A 1 80 ? 12.745 3.805 -8.280 1.00 79.38 80 LYS A N 1
ATOM 631 C CA . LYS A 1 80 ? 13.201 5.027 -8.953 1.00 79.38 80 LYS A CA 1
ATOM 632 C C . LYS A 1 80 ? 12.22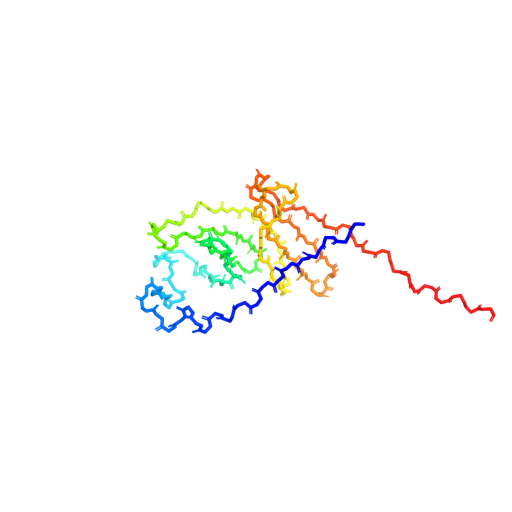0 5.503 -10.024 1.00 79.38 80 LYS A C 1
ATOM 634 O O . LYS A 1 80 ? 12.400 6.576 -10.595 1.00 79.38 80 LYS A O 1
ATOM 639 N N . TYR A 1 81 ? 11.215 4.694 -10.350 1.00 80.44 81 TYR A N 1
ATOM 640 C CA . TYR A 1 81 ? 10.319 4.934 -11.469 1.00 80.44 81 TYR A CA 1
ATOM 641 C C . TYR A 1 81 ? 8.953 5.463 -11.033 1.00 80.44 81 TYR A C 1
ATOM 643 O O . TYR A 1 81 ? 8.541 5.408 -9.870 1.00 80.44 81 TYR A O 1
ATOM 651 N N . ARG A 1 82 ? 8.224 6.005 -12.016 1.00 79.56 82 ARG A N 1
ATOM 652 C CA . ARG A 1 82 ? 6.826 6.387 -11.832 1.00 79.56 82 ARG A CA 1
ATOM 653 C C . ARG A 1 82 ? 5.963 5.139 -11.750 1.00 79.56 82 ARG A C 1
ATOM 655 O O . ARG A 1 82 ? 6.017 4.268 -12.614 1.00 79.56 82 ARG A O 1
ATOM 662 N N . ASN A 1 83 ? 5.136 5.124 -10.720 1.00 85.19 83 ASN A N 1
ATOM 663 C CA . ASN A 1 83 ? 4.372 3.971 -10.306 1.00 85.19 83 ASN A CA 1
ATOM 664 C C . ASN A 1 83 ? 2.876 4.219 -10.427 1.00 85.19 83 ASN A C 1
ATOM 666 O O . ASN A 1 83 ? 2.385 5.289 -10.065 1.00 85.19 83 ASN A O 1
ATOM 670 N N . MET A 1 84 ? 2.157 3.205 -10.893 1.00 89.44 84 MET A N 1
ATOM 671 C CA . MET A 1 84 ? 0.704 3.139 -10.810 1.00 89.44 84 MET A CA 1
ATOM 672 C C . MET A 1 84 ? 0.318 2.281 -9.612 1.00 89.44 84 MET A C 1
ATOM 674 O O . MET A 1 84 ? 0.966 1.271 -9.335 1.00 89.44 84 MET A O 1
ATOM 678 N N . PHE A 1 85 ? -0.741 2.675 -8.911 1.00 90.75 85 PHE A N 1
ATOM 679 C CA . PHE A 1 85 ? -1.234 1.956 -7.744 1.00 90.75 85 PHE A CA 1
ATOM 680 C C . PHE A 1 85 ? -2.712 1.609 -7.899 1.00 90.75 85 PHE A C 1
ATOM 682 O O . PHE A 1 85 ? -3.482 2.371 -8.481 1.00 90.75 85 PHE A O 1
ATOM 689 N N . GLY A 1 86 ? -3.099 0.467 -7.344 1.00 92.19 86 GLY A N 1
ATOM 690 C CA . GLY A 1 86 ? -4.485 0.054 -7.173 1.00 92.19 86 GLY A CA 1
ATOM 691 C C . GLY A 1 86 ? -4.698 -0.461 -5.758 1.00 92.19 86 GLY A C 1
ATOM 692 O O . GLY A 1 86 ? -3.804 -1.075 -5.184 1.00 92.19 86 GLY A O 1
ATOM 693 N N . PHE A 1 87 ? -5.873 -0.216 -5.190 1.00 94.56 87 PHE A N 1
ATOM 694 C CA . PHE A 1 87 ? -6.225 -0.641 -3.839 1.00 94.56 87 PHE A CA 1
ATOM 695 C C . PHE A 1 87 ? -7.585 -1.328 -3.843 1.00 94.56 87 PHE A C 1
ATOM 697 O O . PHE A 1 87 ? -8.513 -0.870 -4.508 1.00 94.56 87 PHE A O 1
ATOM 704 N N . GLY A 1 88 ? -7.708 -2.416 -3.090 1.00 93.56 88 GLY A N 1
ATOM 705 C CA . GLY A 1 88 ? -8.969 -3.123 -2.950 1.00 93.56 88 GLY A CA 1
ATOM 706 C C . GLY A 1 88 ? -8.938 -4.184 -1.865 1.00 93.56 88 GLY A C 1
ATOM 707 O O . GLY A 1 88 ? -7.920 -4.424 -1.218 1.00 93.56 88 GLY A O 1
ATOM 708 N N . TYR A 1 89 ? -10.082 -4.824 -1.681 1.00 93.19 89 TYR A N 1
ATOM 709 C CA . TYR A 1 89 ? -10.258 -5.942 -0.771 1.00 93.19 89 TYR A CA 1
ATOM 710 C C . TYR A 1 89 ? -10.380 -7.237 -1.578 1.00 93.19 89 TYR A C 1
ATOM 712 O O . TYR A 1 89 ? -11.193 -7.331 -2.498 1.00 93.19 89 TYR A O 1
ATOM 720 N N . ASP A 1 90 ? -9.541 -8.217 -1.256 1.00 92.50 90 ASP A N 1
ATOM 721 C CA . ASP A 1 90 ? -9.569 -9.547 -1.851 1.00 92.50 90 ASP A CA 1
ATOM 722 C C . ASP A 1 90 ? -10.397 -10.479 -0.966 1.00 92.50 90 ASP A C 1
ATOM 724 O O . ASP A 1 90 ? -9.958 -10.896 0.107 1.00 92.50 90 ASP A O 1
ATOM 728 N N . THR A 1 91 ? -11.590 -10.826 -1.449 1.00 91.81 91 THR A N 1
ATOM 729 C CA . THR A 1 91 ? -12.540 -11.705 -0.758 1.00 91.81 91 THR A CA 1
ATOM 730 C C . THR A 1 91 ? -12.037 -13.138 -0.599 1.00 91.81 91 THR A C 1
ATOM 732 O O . THR A 1 91 ? -12.537 -13.852 0.259 1.00 91.81 91 THR A O 1
ATOM 735 N N . LEU A 1 92 ? -11.094 -13.598 -1.433 1.00 91.69 92 LEU A N 1
ATOM 736 C CA . LEU A 1 92 ? -10.578 -14.970 -1.362 1.00 91.69 92 LEU A CA 1
ATOM 737 C C . LEU A 1 92 ? -9.599 -15.142 -0.206 1.00 91.69 92 LEU A C 1
ATOM 739 O O . LEU A 1 92 ? -9.577 -16.185 0.439 1.00 91.69 92 LEU A O 1
ATOM 743 N N . THR A 1 93 ? -8.779 -14.121 0.034 1.00 90.06 93 THR A N 1
ATOM 744 C CA . THR A 1 93 ? -7.789 -14.120 1.118 1.00 90.06 93 THR A CA 1
ATOM 745 C C . THR A 1 93 ? -8.237 -13.314 2.334 1.00 90.06 93 THR A C 1
ATOM 747 O O . THR A 1 93 ? -7.428 -13.118 3.234 1.00 90.06 93 THR A O 1
ATOM 750 N N . ASP A 1 94 ? -9.474 -12.806 2.329 1.00 91.38 94 ASP A N 1
ATOM 751 C CA . ASP A 1 94 ? -10.058 -11.970 3.386 1.00 91.38 94 ASP A CA 1
ATOM 752 C C . ASP A 1 94 ? -9.106 -10.846 3.839 1.00 91.38 94 ASP A C 1
ATOM 754 O O . ASP A 1 94 ? -8.782 -10.673 5.013 1.00 91.38 94 ASP A O 1
ATOM 758 N N . THR A 1 95 ? -8.545 -10.111 2.874 1.00 93.56 95 THR A N 1
ATOM 759 C CA . THR A 1 95 ? -7.542 -9.088 3.192 1.00 93.56 95 THR A CA 1
ATOM 760 C C . THR A 1 95 ? -7.523 -7.949 2.191 1.00 93.56 95 THR A C 1
ATOM 762 O O . THR A 1 95 ? -7.855 -8.107 1.016 1.00 93.56 95 THR A O 1
ATOM 765 N N . TYR A 1 96 ? -7.081 -6.784 2.654 1.00 94.00 96 TYR A N 1
ATOM 766 C CA . TYR A 1 96 ? -6.824 -5.643 1.789 1.00 94.00 96 TYR A CA 1
ATOM 767 C C . TYR A 1 96 ? -5.498 -5.802 1.057 1.00 94.00 96 TYR A C 1
ATOM 769 O O . TYR A 1 96 ? -4.487 -6.193 1.649 1.00 94.00 96 TYR A O 1
ATOM 777 N N . LYS A 1 97 ? -5.503 -5.444 -0.227 1.00 95.19 97 LYS A N 1
ATOM 778 C CA . LYS A 1 97 ? -4.338 -5.510 -1.098 1.00 95.19 97 LYS A CA 1
ATOM 779 C C . LYS A 1 97 ? -4.095 -4.191 -1.806 1.00 95.19 97 LYS A C 1
ATOM 781 O O . LYS A 1 97 ? -5.028 -3.518 -2.244 1.00 95.19 97 LYS A O 1
ATOM 786 N N . VAL A 1 98 ? -2.818 -3.860 -1.944 1.00 94.69 98 VAL A N 1
ATOM 787 C CA . VAL A 1 98 ? -2.350 -2.764 -2.788 1.00 94.69 98 VAL A CA 1
ATOM 788 C C . VAL A 1 98 ? -1.501 -3.369 -3.890 1.00 94.69 98 VAL A C 1
ATOM 790 O O . VAL A 1 98 ? -0.557 -4.106 -3.617 1.00 94.69 98 VAL A O 1
ATOM 793 N N . VAL A 1 99 ? -1.842 -3.079 -5.137 1.00 93.69 99 VAL A N 1
ATOM 794 C CA . VAL A 1 99 ? -1.041 -3.448 -6.299 1.00 93.69 99 VAL A CA 1
ATOM 795 C C . VAL A 1 99 ? -0.251 -2.229 -6.728 1.00 93.69 99 VAL A C 1
ATOM 797 O O . VAL A 1 99 ? -0.777 -1.120 -6.780 1.00 93.69 99 VAL A O 1
ATOM 800 N N . ASN A 1 100 ? 1.012 -2.451 -7.041 1.00 92.62 100 ASN A N 1
ATOM 801 C CA . ASN A 1 100 ? 1.905 -1.484 -7.635 1.00 92.62 100 ASN A CA 1
ATOM 802 C C . ASN A 1 100 ? 2.362 -2.015 -8.999 1.00 92.62 100 ASN A C 1
ATOM 804 O O . ASN A 1 100 ? 2.664 -3.201 -9.129 1.00 92.62 100 ASN A O 1
ATOM 808 N N . PHE A 1 101 ? 2.396 -1.145 -10.003 1.00 90.31 101 PHE A N 1
ATOM 809 C CA . PHE A 1 101 ? 2.898 -1.465 -11.333 1.00 90.31 101 PHE A CA 1
ATOM 810 C C . PHE A 1 101 ? 3.819 -0.358 -11.840 1.00 90.31 101 PHE A C 1
ATOM 812 O O . PHE A 1 101 ? 3.423 0.811 -11.911 1.00 90.31 101 PHE A O 1
ATOM 819 N N . CYS A 1 102 ? 5.027 -0.749 -12.239 1.00 88.12 102 CYS A N 1
ATOM 820 C CA . CYS A 1 102 ? 5.990 0.117 -12.895 1.00 88.12 102 CYS A CA 1
ATOM 821 C C . CYS A 1 102 ? 5.975 -0.155 -14.402 1.00 88.12 102 CYS A C 1
ATOM 823 O O . CYS A 1 102 ? 6.435 -1.195 -14.870 1.00 88.12 102 CYS A O 1
ATOM 825 N N . ALA A 1 103 ? 5.484 0.804 -15.189 1.00 83.38 103 ALA A N 1
ATOM 826 C CA . ALA A 1 103 ? 5.427 0.657 -16.645 1.00 83.38 103 ALA A CA 1
ATOM 827 C C . ALA A 1 103 ? 6.823 0.566 -17.292 1.00 83.38 103 ALA A C 1
ATOM 829 O O . ALA A 1 103 ? 6.978 -0.081 -18.326 1.00 83.38 103 ALA A O 1
ATOM 830 N N . THR A 1 104 ? 7.833 1.196 -16.681 1.00 85.88 104 THR A N 1
ATOM 831 C CA . THR A 1 104 ? 9.204 1.233 -17.209 1.00 85.88 104 THR A CA 1
ATOM 832 C C . THR A 1 104 ? 9.922 -0.100 -17.030 1.00 85.88 104 THR A C 1
ATOM 834 O O . THR A 1 104 ? 10.481 -0.613 -17.995 1.00 85.88 104 THR A O 1
ATOM 837 N N . SER A 1 105 ? 9.909 -0.674 -15.822 1.00 85.50 105 SER A N 1
ATOM 838 C CA . SER A 1 105 ? 10.554 -1.970 -15.562 1.00 85.50 105 SER A CA 1
ATOM 839 C C . SER A 1 105 ? 9.654 -3.166 -15.872 1.00 85.50 105 SER A C 1
ATOM 841 O O . SER A 1 105 ? 10.140 -4.289 -15.918 1.00 85.50 105 SER A O 1
ATOM 843 N N . ARG A 1 106 ? 8.355 -2.931 -16.116 1.00 85.50 106 ARG A N 1
ATOM 844 C CA . ARG A 1 106 ? 7.304 -3.958 -16.228 1.00 85.50 106 ARG A CA 1
ATOM 845 C C . ARG A 1 106 ? 7.168 -4.828 -14.976 1.00 85.50 106 ARG A C 1
ATOM 847 O O . ARG A 1 106 ? 6.559 -5.895 -15.034 1.00 85.50 106 ARG A O 1
ATOM 854 N N . ASP A 1 107 ? 7.680 -4.355 -13.844 1.00 87.31 107 ASP A N 1
ATOM 855 C CA . ASP A 1 107 ? 7.516 -5.032 -12.569 1.00 87.31 107 ASP A CA 1
ATOM 856 C C . ASP A 1 107 ? 6.136 -4.734 -11.993 1.00 87.31 107 ASP A C 1
ATOM 858 O O . ASP A 1 107 ? 5.663 -3.592 -11.988 1.00 87.31 107 ASP A O 1
ATOM 862 N N . ALA A 1 108 ? 5.512 -5.770 -11.446 1.00 90.31 108 ALA A N 1
ATOM 863 C CA . ALA A 1 108 ? 4.325 -5.636 -10.627 1.00 90.31 108 ALA A CA 1
ATOM 864 C C . ALA A 1 108 ? 4.613 -6.179 -9.230 1.00 90.31 108 ALA A C 1
ATOM 866 O O . ALA A 1 108 ? 5.293 -7.193 -9.062 1.00 90.31 108 ALA A O 1
ATOM 867 N N . ARG A 1 109 ? 4.092 -5.503 -8.211 1.00 92.81 109 ARG A N 1
ATOM 868 C CA . ARG A 1 109 ? 4.214 -5.916 -6.814 1.00 92.81 109 ARG A CA 1
ATOM 869 C C . ARG A 1 109 ? 2.855 -5.858 -6.147 1.00 92.81 109 ARG A C 1
ATOM 871 O O . ARG A 1 109 ? 2.012 -5.034 -6.493 1.00 92.81 109 ARG A O 1
ATOM 878 N N . ILE A 1 110 ? 2.653 -6.725 -5.168 1.00 94.62 110 ILE A N 1
ATOM 879 C CA . ILE A 1 110 ? 1.446 -6.755 -4.358 1.00 94.62 110 ILE A CA 1
ATOM 880 C C . ILE A 1 110 ? 1.805 -6.703 -2.882 1.00 94.62 110 ILE A C 1
ATOM 882 O O . ILE A 1 110 ? 2.643 -7.458 -2.394 1.00 94.62 110 ILE A O 1
ATOM 886 N N . PHE A 1 111 ? 1.157 -5.795 -2.174 1.00 95.31 111 PHE A N 1
ATOM 887 C CA . PHE A 1 111 ? 1.162 -5.709 -0.729 1.00 95.31 111 PHE A CA 1
ATOM 888 C C . PHE A 1 111 ? -0.153 -6.275 -0.207 1.00 95.31 111 PHE A C 1
ATOM 890 O O . PHE A 1 111 ? -1.212 -5.965 -0.750 1.00 95.31 111 PHE A O 1
ATOM 897 N N . SER A 1 112 ? -0.094 -7.087 0.845 1.00 94.06 112 SER A N 1
ATOM 898 C CA . SER A 1 112 ? -1.275 -7.568 1.574 1.00 94.06 112 SER A CA 1
ATOM 899 C C . SER A 1 112 ? -1.171 -7.119 3.029 1.00 94.06 112 SER A C 1
ATOM 901 O O . SER A 1 112 ? -0.127 -7.321 3.648 1.00 94.06 112 SER A O 1
ATOM 903 N N . LEU A 1 113 ? -2.239 -6.531 3.578 1.00 90.75 113 LEU A N 1
ATOM 904 C CA . LEU A 1 113 ? -2.236 -5.948 4.930 1.00 90.75 113 LEU A CA 1
ATOM 905 C C . LEU A 1 113 ? -1.925 -6.976 6.038 1.00 90.75 113 LEU A C 1
ATOM 907 O O . LEU A 1 113 ? -1.392 -6.607 7.079 1.00 90.75 113 LEU A O 1
ATOM 911 N N . GLY A 1 114 ? -2.208 -8.263 5.822 1.00 85.31 114 GLY A N 1
ATOM 912 C CA . GLY A 1 114 ? -1.822 -9.319 6.768 1.00 85.31 114 GLY A CA 1
ATOM 913 C C . GLY A 1 114 ? -0.311 -9.576 6.820 1.00 85.31 114 GLY A C 1
ATOM 914 O O . GLY A 1 114 ? 0.260 -9.696 7.900 1.00 85.31 114 GLY A O 1
ATOM 915 N N . ASP A 1 115 ? 0.342 -9.612 5.657 1.00 85.69 115 ASP A N 1
ATOM 916 C CA . ASP A 1 115 ? 1.763 -9.969 5.538 1.00 85.69 115 ASP A CA 1
ATOM 917 C C . ASP A 1 115 ? 2.693 -8.774 5.773 1.00 85.69 115 ASP A C 1
ATOM 919 O O . ASP A 1 115 ? 3.862 -8.950 6.100 1.00 85.69 115 ASP A O 1
ATOM 923 N N . ASN A 1 116 ? 2.186 -7.557 5.554 1.00 87.38 116 ASN A N 1
ATOM 924 C CA . ASN A 1 116 ? 2.925 -6.298 5.647 1.00 87.38 116 ASN A CA 1
ATOM 925 C C . ASN A 1 116 ? 4.219 -6.232 4.810 1.00 87.38 116 ASN A C 1
ATOM 927 O O . ASN A 1 116 ? 5.102 -5.419 5.083 1.00 87.38 116 ASN A O 1
ATOM 931 N N . ILE A 1 117 ? 4.316 -7.043 3.754 1.00 88.25 117 ILE A N 1
ATOM 932 C CA . ILE A 1 117 ? 5.477 -7.128 2.862 1.00 88.25 117 ILE A CA 1
ATOM 933 C C . ILE A 1 117 ? 5.013 -6.988 1.409 1.00 88.25 117 ILE A C 1
ATOM 935 O O . ILE A 1 117 ? 3.983 -7.542 1.015 1.00 88.25 117 ILE A O 1
ATOM 939 N N . TRP A 1 118 ? 5.793 -6.267 0.600 1.00 93.31 118 TRP A N 1
ATOM 940 C CA . TRP A 1 118 ? 5.633 -6.246 -0.853 1.00 93.31 118 TRP A CA 1
ATOM 941 C C . TRP A 1 118 ? 6.201 -7.517 -1.473 1.00 93.31 118 TRP A C 1
ATOM 943 O O . TRP A 1 118 ? 7.370 -7.846 -1.280 1.00 93.31 118 TRP A O 1
ATOM 953 N N . LYS A 1 119 ? 5.384 -8.209 -2.262 1.00 93.00 119 LYS A N 1
ATOM 954 C CA . LYS A 1 119 ? 5.780 -9.400 -3.015 1.00 93.00 119 LYS A CA 1
ATOM 955 C C . LYS A 1 119 ? 5.768 -9.084 -4.502 1.00 93.00 119 LYS A C 1
ATOM 957 O O . LYS A 1 119 ? 4.785 -8.540 -5.000 1.00 93.00 119 LYS A O 1
ATOM 962 N N . SER A 1 120 ? 6.833 -9.435 -5.214 1.00 91.56 120 SER A N 1
ATOM 963 C CA . SER A 1 120 ? 6.843 -9.346 -6.675 1.00 91.56 120 SER A CA 1
ATOM 964 C C . SER A 1 120 ? 5.846 -10.336 -7.266 1.00 91.56 120 SER A C 1
ATOM 966 O O . SER A 1 120 ? 5.784 -11.495 -6.855 1.00 91.56 120 SER A O 1
ATOM 968 N N . ILE A 1 121 ? 5.069 -9.873 -8.235 1.00 89.25 121 ILE A N 1
ATOM 969 C CA . ILE A 1 121 ? 4.243 -10.730 -9.073 1.00 89.25 121 ILE A CA 1
ATOM 970 C C . ILE A 1 121 ? 5.152 -11.202 -10.214 1.00 89.25 121 ILE A C 1
ATOM 972 O O . ILE A 1 121 ? 5.754 -10.351 -10.873 1.00 89.25 121 ILE A O 1
ATOM 976 N N . PRO A 1 122 ? 5.297 -12.521 -10.442 1.00 79.19 122 PRO A N 1
ATOM 977 C CA . PRO A 1 122 ? 6.063 -13.028 -11.573 1.00 79.19 122 PRO A CA 1
ATOM 978 C C . PRO A 1 122 ? 5.572 -12.393 -12.873 1.00 79.19 122 PRO A C 1
ATOM 980 O O . PRO A 1 122 ? 4.363 -12.332 -13.112 1.00 79.19 122 PRO A O 1
ATOM 983 N N . SER A 1 123 ? 6.501 -11.916 -13.700 1.00 68.06 123 SER A N 1
ATOM 984 C CA . SER A 1 123 ? 6.173 -11.420 -15.031 1.00 68.06 123 SER A CA 1
ATOM 985 C C . SER A 1 123 ? 5.468 -12.519 -15.827 1.00 68.06 123 SER A C 1
ATOM 987 O O . SER A 1 123 ? 5.807 -13.703 -15.737 1.00 68.06 123 SER A O 1
ATOM 989 N N . PHE A 1 124 ? 4.454 -12.134 -16.601 1.00 58.88 124 PHE A N 1
ATOM 990 C CA . PHE A 1 124 ? 3.872 -13.051 -17.571 1.00 58.88 124 PHE A CA 1
ATOM 991 C C . PHE A 1 124 ? 4.952 -13.415 -18.599 1.00 58.88 124 PHE A C 1
ATOM 993 O O . PHE A 1 124 ? 5.706 -12.528 -19.005 1.00 58.88 124 PHE A O 1
ATOM 1000 N N . PRO A 1 125 ? 5.059 -14.688 -19.019 1.00 57.03 125 PRO A N 1
ATOM 1001 C CA . PRO A 1 125 ? 5.982 -15.053 -20.082 1.00 57.03 125 PRO A CA 1
ATOM 1002 C C . PRO A 1 125 ? 5.645 -14.252 -21.344 1.00 57.03 125 PRO A C 1
ATOM 1004 O O . PRO A 1 125 ? 4.476 -14.164 -21.732 1.00 57.03 125 PRO A O 1
ATOM 1007 N N . ASP A 1 126 ? 6.669 -13.677 -21.976 1.00 55.47 126 ASP A N 1
ATOM 1008 C CA . ASP A 1 126 ? 6.564 -13.016 -23.276 1.00 55.47 126 ASP A CA 1
ATOM 1009 C C . ASP A 1 126 ? 6.193 -14.065 -24.340 1.00 55.47 126 ASP A C 1
ATOM 1011 O O . ASP A 1 126 ? 7.044 -14.604 -25.046 1.00 55.47 126 ASP A O 1
ATOM 1015 N N . ASN A 1 127 ? 4.908 -14.393 -24.474 1.00 53.66 127 ASN A N 1
ATOM 1016 C CA . ASN A 1 127 ? 4.418 -15.197 -25.591 1.00 53.66 127 ASN A CA 1
ATOM 1017 C C . ASN A 1 127 ? 4.333 -14.325 -26.851 1.00 53.66 127 ASN A C 1
ATOM 1019 O O . ASN A 1 127 ? 3.251 -14.027 -27.346 1.00 53.66 127 ASN A O 1
ATOM 1023 N N . LEU A 1 128 ? 5.491 -13.914 -27.365 1.00 52.34 128 LEU A N 1
ATOM 1024 C CA . LEU A 1 128 ? 5.677 -13.422 -28.728 1.00 52.34 128 LEU A CA 1
ATOM 1025 C C . LEU A 1 128 ? 7.063 -13.840 -29.240 1.00 52.34 128 LEU A C 1
ATOM 1027 O O . LEU A 1 128 ? 7.891 -13.024 -29.627 1.00 52.34 128 LEU A O 1
ATOM 1031 N N . SER A 1 129 ? 7.301 -15.149 -29.300 1.00 47.66 129 SER A N 1
ATOM 1032 C CA . SER A 1 129 ? 8.011 -15.684 -30.462 1.00 47.66 129 SER A CA 1
ATOM 1033 C C . SER A 1 129 ? 6.941 -16.120 -31.455 1.00 47.66 129 SER A C 1
ATOM 1035 O O . SER A 1 129 ? 6.380 -17.209 -31.373 1.00 47.66 129 SER A O 1
ATOM 1037 N N . SER A 1 130 ? 6.579 -15.214 -32.364 1.00 47.84 130 SER A N 1
ATOM 1038 C CA . SER A 1 130 ? 5.837 -15.585 -33.562 1.00 47.84 130 SER A CA 1
ATOM 1039 C C . SER A 1 130 ? 6.636 -16.670 -34.277 1.00 47.84 130 SER A C 1
ATOM 1041 O O . SER A 1 130 ? 7.714 -16.408 -34.808 1.00 47.84 130 SER A O 1
ATOM 1043 N N . THR A 1 131 ? 6.126 -17.895 -34.248 1.00 47.38 131 THR A N 1
ATOM 1044 C CA . THR A 1 131 ? 6.600 -18.994 -35.078 1.00 47.38 131 THR A CA 1
ATOM 1045 C C . THR A 1 131 ? 6.295 -18.613 -36.526 1.00 47.38 131 THR A C 1
ATOM 1047 O O . THR A 1 131 ? 5.166 -18.755 -36.987 1.00 47.38 131 THR A O 1
ATOM 1050 N N . THR A 1 132 ? 7.263 -18.038 -37.235 1.00 44.72 132 THR A N 1
ATOM 1051 C CA . THR A 1 132 ? 7.231 -18.003 -38.700 1.00 44.72 132 THR A CA 1
ATOM 1052 C C . THR A 1 132 ? 7.654 -19.378 -39.196 1.00 44.72 132 THR A C 1
ATOM 1054 O O . THR A 1 132 ? 8.820 -19.749 -39.053 1.00 44.72 132 THR A O 1
ATOM 1057 N N . ASN A 1 133 ? 6.668 -20.123 -39.699 1.00 41.56 133 ASN A N 1
ATOM 1058 C CA . ASN A 1 133 ? 6.862 -21.230 -40.635 1.00 41.56 133 ASN A CA 1
ATOM 1059 C C . ASN A 1 133 ? 7.398 -20.714 -41.973 1.00 41.56 133 ASN A C 1
ATOM 1061 O O . ASN A 1 133 ? 7.041 -19.566 -42.332 1.00 41.56 133 ASN A O 1
#

Secondary structure (DSSP, 8-state):
-----------THHHHTSTT-----S--S-TTS---EEEEEEEETTEEEEEEE-SSEEEEEEEEGGGTEEPPPEEEEE--S-EEEEEEEETTTTEEEEEEEETTT--EEEEETTT-SEEEEPPPP--------